Protein AF-A0A2H0ATW9-F1 (afdb_monomer)

Structure (mmCIF, N/CA/C/O backbone):
data_AF-A0A2H0ATW9-F1
#
_entry.id   AF-A0A2H0ATW9-F1
#
loop_
_atom_site.group_PDB
_atom_site.id
_atom_site.type_symbol
_atom_site.label_atom_id
_atom_site.label_alt_id
_atom_site.label_comp_id
_atom_site.label_asym_id
_atom_site.label_entity_id
_atom_site.label_seq_id
_atom_site.pdbx_PDB_ins_code
_atom_site.Cartn_x
_atom_site.Cartn_y
_atom_site.Cartn_z
_atom_site.occupancy
_atom_site.B_iso_or_equiv
_atom_site.auth_seq_id
_atom_site.auth_comp_id
_atom_site.auth_asym_id
_atom_site.auth_atom_id
_atom_site.pdbx_PDB_model_num
ATOM 1 N N . MET A 1 1 ? 31.362 -2.982 -33.821 1.00 58.91 1 MET A N 1
ATOM 2 C CA . MET A 1 1 ? 30.657 -1.750 -33.402 1.00 58.91 1 MET A CA 1
ATOM 3 C C . MET A 1 1 ? 29.138 -1.858 -33.570 1.00 58.91 1 MET A C 1
ATOM 5 O O . MET A 1 1 ? 28.438 -1.319 -32.729 1.00 58.91 1 MET A O 1
ATOM 9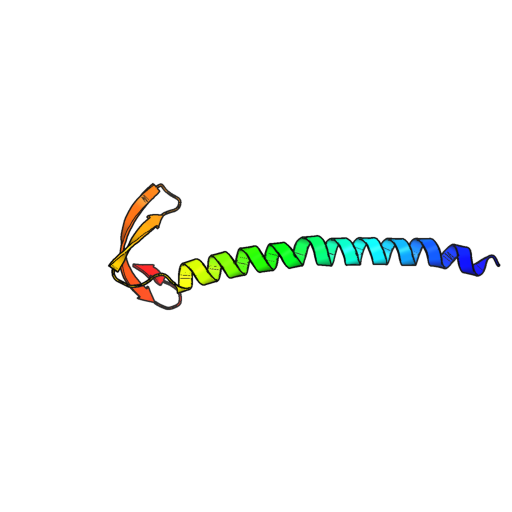 N N . GLU A 1 2 ? 28.611 -2.607 -34.551 1.00 62.25 2 GLU A N 1
ATOM 10 C CA . GLU A 1 2 ? 27.150 -2.764 -34.743 1.00 62.25 2 GLU A CA 1
ATOM 11 C C . GLU A 1 2 ? 26.426 -3.604 -33.669 1.00 62.25 2 GLU A C 1
ATOM 13 O O . GLU A 1 2 ? 25.276 -3.325 -33.349 1.00 62.25 2 GLU A O 1
ATOM 18 N N . GLN A 1 3 ? 27.089 -4.573 -33.021 1.00 59.84 3 GLN A N 1
ATOM 19 C CA . GLN A 1 3 ? 26.448 -5.387 -31.968 1.00 59.84 3 GLN A CA 1
ATOM 20 C C . GLN A 1 3 ? 26.143 -4.618 -30.671 1.00 59.84 3 GLN A 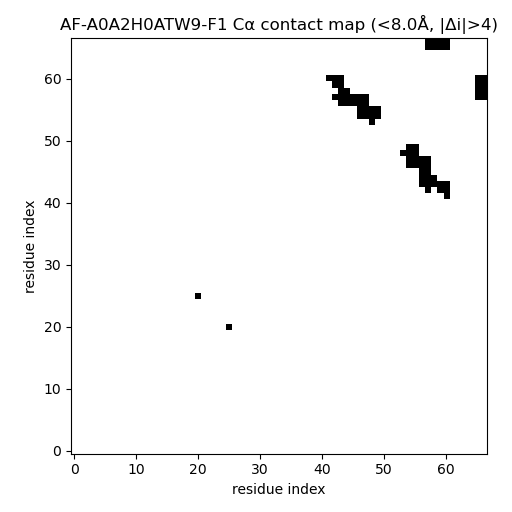C 1
ATOM 22 O O . GLN A 1 3 ? 25.341 -5.080 -29.872 1.00 59.84 3 GLN A O 1
ATOM 27 N N . LEU A 1 4 ? 26.753 -3.449 -30.440 1.00 60.06 4 LEU A N 1
ATOM 28 C CA . LEU A 1 4 ? 26.477 -2.649 -29.239 1.00 60.06 4 LEU A CA 1
ATOM 29 C C . LEU A 1 4 ? 25.159 -1.859 -29.369 1.00 60.06 4 LEU A C 1
ATOM 31 O O . LEU A 1 4 ? 24.544 -1.509 -28.364 1.00 60.06 4 LEU A O 1
ATOM 35 N N . GLN A 1 5 ? 24.694 -1.620 -30.602 1.00 63.03 5 GLN A N 1
ATOM 36 C CA . GLN A 1 5 ? 23.463 -0.875 -30.879 1.00 63.03 5 GLN A CA 1
ATOM 37 C C . GLN A 1 5 ? 22.193 -1.708 -30.641 1.00 63.03 5 GLN A C 1
ATOM 39 O O . GLN A 1 5 ? 21.151 -1.143 -30.319 1.00 63.03 5 GLN A O 1
ATOM 44 N N . SER A 1 6 ? 22.268 -3.040 -30.727 1.00 69.81 6 SER A N 1
ATOM 45 C CA . SER A 1 6 ? 21.116 -3.935 -30.535 1.00 69.81 6 SER A CA 1
ATOM 46 C C . SER A 1 6 ? 20.795 -4.236 -29.064 1.00 69.81 6 SER A C 1
ATOM 48 O O . SER A 1 6 ? 19.655 -4.568 -28.744 1.00 69.81 6 SER A O 1
ATOM 50 N N . ILE A 1 7 ? 21.754 -4.064 -28.147 1.00 80.81 7 ILE A N 1
ATOM 51 C CA . ILE A 1 7 ? 21.572 -4.320 -26.702 1.00 80.81 7 ILE A CA 1
ATOM 52 C C . ILE A 1 7 ? 20.945 -3.113 -25.989 1.00 80.81 7 ILE A C 1
ATOM 54 O O . ILE A 1 7 ? 20.183 -3.274 -25.036 1.00 80.81 7 ILE A O 1
ATOM 58 N N . ALA A 1 8 ? 21.229 -1.900 -26.473 1.00 83.50 8 ALA A N 1
ATOM 59 C CA . ALA A 1 8 ? 20.716 -0.648 -25.920 1.00 83.50 8 ALA A CA 1
ATOM 60 C C . ALA A 1 8 ? 19.174 -0.589 -25.779 1.00 83.50 8 ALA A C 1
ATOM 62 O O . ALA A 1 8 ? 18.709 -0.234 -24.692 1.00 83.50 8 ALA A O 1
ATOM 63 N N . PRO A 1 9 ? 18.354 -0.966 -26.785 1.00 86.31 9 PRO A N 1
ATOM 64 C CA . PRO A 1 9 ? 16.895 -0.926 -26.645 1.00 86.31 9 PRO A CA 1
ATOM 65 C C . PRO A 1 9 ? 16.354 -1.957 -25.644 1.00 86.31 9 PRO A C 1
ATOM 67 O O . PRO A 1 9 ? 15.412 -1.663 -24.910 1.00 86.31 9 PRO A O 1
ATOM 70 N N . ILE A 1 10 ? 16.964 -3.144 -25.563 1.00 88.69 10 ILE A N 1
ATOM 71 C CA . ILE A 1 10 ? 16.568 -4.189 -24.604 1.00 88.69 10 ILE A CA 1
ATOM 72 C C . ILE A 1 10 ? 16.897 -3.739 -23.179 1.00 88.69 10 ILE A C 1
ATOM 74 O O . ILE A 1 10 ? 16.060 -3.852 -22.284 1.00 88.69 10 ILE A O 1
ATOM 78 N N . LEU A 1 11 ? 18.090 -3.174 -22.975 1.00 89.94 11 LEU A N 1
ATOM 79 C CA . LEU A 1 11 ? 18.509 -2.638 -21.683 1.00 89.94 11 LEU A CA 1
ATOM 80 C C . LEU A 1 11 ? 17.566 -1.518 -21.219 1.00 89.94 11 LEU A C 1
ATOM 82 O O . LEU A 1 11 ? 17.143 -1.511 -20.066 1.00 89.94 11 LEU A O 1
ATOM 86 N N . PHE A 1 12 ? 17.191 -0.610 -22.125 1.00 89.38 12 PHE A N 1
ATOM 87 C CA . PHE A 1 12 ? 16.251 0.475 -21.841 1.00 89.38 12 PHE A CA 1
ATOM 88 C C . PHE A 1 12 ? 14.858 -0.045 -21.459 1.00 89.38 12 PHE A C 1
ATOM 90 O O . PHE A 1 12 ? 14.275 0.420 -20.480 1.00 89.38 12 PHE A O 1
ATOM 97 N N . LEU A 1 13 ? 14.349 -1.055 -22.171 1.00 91.31 13 LEU A N 1
ATOM 98 C CA . LEU A 1 13 ? 13.065 -1.685 -21.864 1.00 91.31 13 LEU A CA 1
ATOM 99 C C . LEU A 1 13 ? 13.071 -2.340 -20.474 1.00 91.31 13 LEU A C 1
ATOM 101 O O . LEU A 1 13 ? 12.159 -2.112 -19.678 1.00 91.31 13 LEU A O 1
ATOM 105 N N . VAL A 1 14 ? 14.117 -3.106 -20.152 1.00 94.75 14 VAL A N 1
ATOM 106 C CA . VAL A 1 14 ? 14.286 -3.725 -18.825 1.00 94.75 14 VAL A CA 1
ATOM 107 C C . VAL A 1 14 ? 14.361 -2.659 -17.731 1.00 94.75 14 VAL A C 1
ATOM 109 O O . VAL A 1 14 ? 13.765 -2.831 -16.670 1.00 94.75 14 VAL A O 1
ATOM 112 N N . LEU A 1 15 ? 15.031 -1.535 -17.996 1.00 94.19 15 LEU A N 1
ATOM 113 C CA . LEU A 1 15 ? 15.143 -0.418 -17.059 1.00 94.19 15 LEU A CA 1
ATOM 114 C C . LEU A 1 15 ? 13.774 0.221 -16.781 1.00 94.19 15 LEU A C 1
ATOM 116 O O . LEU A 1 15 ? 13.444 0.456 -15.620 1.00 94.19 15 LEU A O 1
ATOM 120 N N . ILE A 1 16 ? 12.936 0.419 -17.806 1.00 93.44 16 ILE A N 1
ATOM 121 C CA . ILE A 1 16 ? 11.558 0.909 -17.630 1.00 93.44 16 ILE A CA 1
ATOM 122 C C . ILE A 1 16 ? 10.728 -0.070 -16.798 1.00 93.44 16 ILE A C 1
ATOM 124 O O . ILE A 1 16 ? 10.062 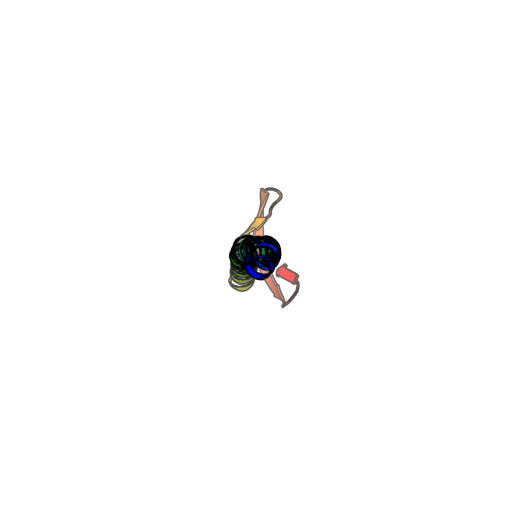0.354 -15.854 1.00 93.44 16 ILE A O 1
ATOM 128 N N . PHE A 1 17 ? 10.774 -1.370 -17.098 1.00 93.38 17 PHE A N 1
ATOM 129 C CA . PHE A 1 17 ? 10.032 -2.367 -16.320 1.00 93.38 17 PHE A CA 1
ATOM 130 C C . PHE A 1 17 ? 10.509 -2.440 -14.868 1.00 93.38 17 PHE A C 1
ATOM 132 O O . PHE A 1 17 ? 9.685 -2.497 -13.956 1.00 93.38 17 PHE A O 1
ATOM 139 N N . ALA A 1 18 ? 11.820 -2.377 -14.636 1.00 93.56 18 ALA A N 1
ATOM 140 C CA . ALA A 1 18 ? 12.391 -2.330 -13.296 1.00 93.56 18 ALA A CA 1
ATOM 141 C C . ALA A 1 18 ? 11.957 -1.062 -12.542 1.00 93.56 18 ALA A C 1
ATOM 143 O O . ALA A 1 18 ? 11.576 -1.139 -11.370 1.00 93.56 18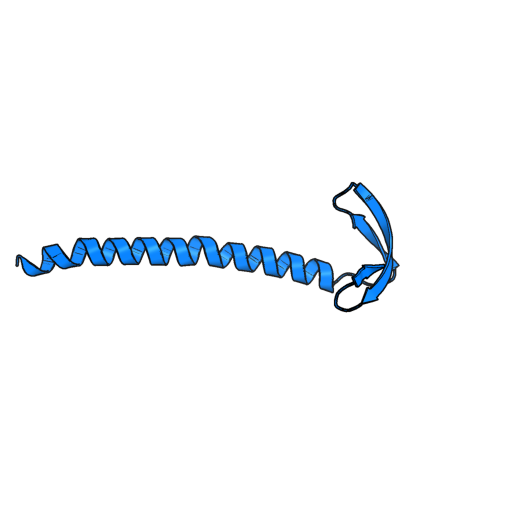 ALA A O 1
ATOM 144 N N . ALA A 1 19 ? 11.950 0.090 -13.218 1.00 92.38 19 ALA A N 1
ATOM 145 C CA . ALA A 1 19 ? 11.467 1.344 -12.656 1.00 92.38 19 ALA A CA 1
ATOM 146 C C . ALA A 1 19 ? 9.973 1.258 -12.322 1.00 92.38 19 ALA A C 1
ATOM 148 O O . ALA A 1 19 ? 9.597 1.533 -11.188 1.00 92.38 19 ALA A O 1
ATOM 149 N N . MET A 1 20 ? 9.122 0.803 -13.244 1.00 90.62 20 MET A N 1
ATOM 150 C CA . MET A 1 20 ? 7.690 0.610 -12.989 1.00 90.62 20 MET A CA 1
ATOM 151 C C . MET A 1 20 ? 7.426 -0.360 -11.834 1.00 90.62 20 MET A C 1
ATOM 153 O O . MET A 1 20 ? 6.605 -0.061 -10.967 1.00 90.62 20 MET A O 1
ATOM 157 N N . TYR A 1 21 ? 8.136 -1.491 -11.786 1.00 87.56 21 TYR A N 1
ATOM 158 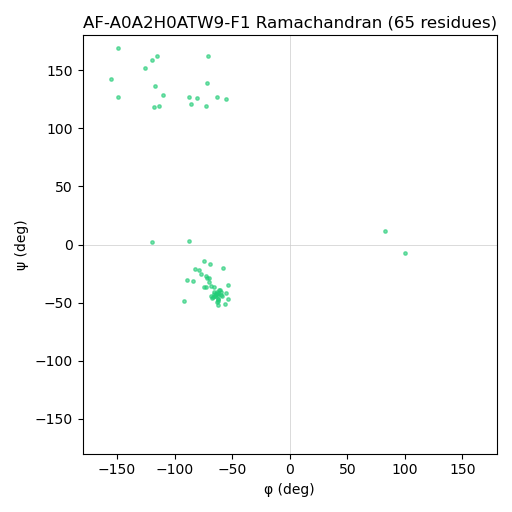C CA . TYR A 1 21 ? 8.049 -2.454 -10.689 1.00 87.56 21 TYR A CA 1
ATOM 159 C C . TYR A 1 21 ? 8.360 -1.763 -9.357 1.00 87.56 21 TYR A C 1
ATOM 161 O O . TYR A 1 21 ? 7.560 -1.818 -8.425 1.00 87.56 21 TYR A O 1
ATOM 169 N N . PHE A 1 22 ? 9.477 -1.039 -9.274 1.00 91.25 22 PHE A N 1
ATOM 170 C CA . PHE A 1 22 ? 9.883 -0.374 -8.040 1.00 91.25 22 PHE A CA 1
ATOM 171 C C . PHE A 1 22 ? 8.939 0.770 -7.644 1.00 91.25 22 PHE A C 1
ATOM 173 O O . PHE A 1 22 ? 8.531 0.854 -6.485 1.00 91.25 22 PHE A O 1
ATOM 180 N N . PHE A 1 23 ? 8.561 1.626 -8.593 1.00 88.69 23 PHE A N 1
ATOM 181 C CA . PHE A 1 23 ? 7.713 2.789 -8.348 1.00 88.69 23 PHE A CA 1
ATOM 182 C C . PHE A 1 23 ? 6.256 2.438 -8.079 1.00 88.69 23 PHE A C 1
ATOM 184 O O . PHE A 1 23 ? 5.610 3.205 -7.382 1.00 88.69 23 PHE A O 1
ATOM 191 N N . MET A 1 24 ? 5.719 1.324 -8.581 1.00 87.00 24 MET A N 1
ATOM 192 C CA . MET A 1 24 ? 4.334 0.934 -8.299 1.00 87.00 24 MET A CA 1
ATOM 193 C C . MET A 1 24 ? 4.240 0.020 -7.075 1.00 87.00 24 MET A C 1
ATOM 195 O O . MET A 1 24 ? 3.472 0.291 -6.152 1.00 87.00 24 MET A O 1
ATOM 199 N N . ILE A 1 25 ? 5.060 -1.031 -7.006 1.00 87.81 25 ILE A N 1
ATOM 200 C CA . ILE A 1 25 ? 4.913 -2.071 -5.977 1.00 87.81 25 ILE A CA 1
ATOM 201 C C . ILE A 1 25 ? 5.388 -1.581 -4.612 1.00 87.81 25 ILE A C 1
ATOM 203 O O . ILE A 1 25 ? 4.763 -1.903 -3.603 1.00 87.81 25 ILE A O 1
ATOM 207 N N . LYS A 1 26 ? 6.452 -0.771 -4.541 1.00 83.75 26 LYS A N 1
ATOM 208 C CA . LYS A 1 26 ? 6.933 -0.233 -3.260 1.00 83.75 26 LYS A CA 1
ATOM 209 C C . LYS A 1 26 ? 5.891 0.656 -2.560 1.00 83.75 26 LYS A C 1
ATOM 211 O O . LYS A 1 26 ? 5.605 0.384 -1.392 1.00 83.75 26 LYS A O 1
ATOM 216 N N . PRO A 1 27 ? 5.291 1.680 -3.202 1.00 82.00 27 PRO A N 1
ATOM 217 C CA . PRO A 1 27 ? 4.258 2.473 -2.542 1.00 82.00 27 PRO A CA 1
ATOM 218 C C . PRO A 1 27 ? 2.963 1.690 -2.333 1.00 82.00 27 PRO A C 1
ATOM 220 O O . PRO A 1 27 ? 2.302 1.908 -1.321 1.00 82.00 27 PRO A O 1
ATOM 223 N N . GLN A 1 28 ? 2.611 0.757 -3.225 1.00 83.06 28 GLN A N 1
ATOM 224 C CA . GLN A 1 28 ? 1.417 -0.068 -3.040 1.00 83.06 28 GLN A CA 1
ATOM 225 C C . GLN A 1 28 ? 1.539 -0.970 -1.805 1.00 83.06 28 GLN A C 1
ATOM 227 O O . GLN A 1 28 ? 0.623 -1.005 -0.987 1.00 83.06 28 GLN A O 1
ATOM 232 N N . ARG A 1 29 ? 2.696 -1.616 -1.607 1.00 82.19 29 ARG A N 1
ATOM 233 C CA . ARG A 1 29 ? 2.985 -2.400 -0.395 1.00 82.19 29 ARG A CA 1
ATOM 234 C C . ARG A 1 29 ? 2.964 -1.541 0.866 1.00 82.19 29 ARG A C 1
ATOM 236 O O . ARG A 1 29 ? 2.448 -1.990 1.881 1.00 82.19 29 ARG A O 1
ATOM 243 N N . LYS A 1 30 ? 3.483 -0.308 0.802 1.00 82.25 30 LYS A N 1
ATOM 244 C CA . LYS A 1 30 ? 3.460 0.621 1.941 1.00 82.25 30 LYS A CA 1
ATOM 245 C C . LYS A 1 30 ? 2.026 0.969 2.359 1.00 82.25 30 LYS A C 1
ATOM 247 O O . LYS A 1 30 ? 1.697 0.811 3.526 1.00 82.25 30 LYS A O 1
ATOM 252 N N . ARG A 1 31 ? 1.160 1.331 1.405 1.00 84.00 31 ARG A N 1
ATOM 253 C CA . ARG A 1 31 ? -0.257 1.643 1.678 1.00 84.00 31 ARG A CA 1
ATOM 254 C C . ARG A 1 31 ? -1.028 0.448 2.240 1.00 84.00 31 ARG A C 1
ATOM 256 O O . ARG A 1 31 ? -1.812 0.615 3.164 1.00 84.00 31 ARG A O 1
ATOM 263 N N . GLN A 1 32 ? -0.797 -0.753 1.703 1.00 83.88 32 GLN A N 1
ATOM 264 C CA . GLN A 1 32 ? -1.442 -1.969 2.214 1.00 83.88 32 GLN A CA 1
ATOM 265 C C . GLN A 1 32 ? -0.990 -2.298 3.639 1.00 83.88 32 GLN A C 1
ATOM 267 O O . GLN A 1 32 ? -1.819 -2.658 4.468 1.00 83.88 32 GLN A O 1
ATOM 272 N N . LYS A 1 33 ? 0.304 -2.135 3.938 1.00 82.56 33 LYS A N 1
ATOM 273 C CA . LYS A 1 33 ? 0.839 -2.355 5.284 1.00 82.56 33 LYS A CA 1
ATOM 274 C C . LYS A 1 33 ? 0.273 -1.352 6.287 1.00 82.56 33 LYS A C 1
ATOM 276 O O . LYS A 1 33 ? -0.173 -1.768 7.342 1.00 82.56 33 LYS A O 1
ATOM 281 N N . GLU A 1 34 ? 0.213 -0.070 5.929 1.00 84.25 34 GLU A N 1
ATOM 282 C CA . GLU A 1 34 ? -0.381 0.978 6.774 1.00 84.25 34 GLU A CA 1
ATOM 283 C C . GLU A 1 34 ? -1.863 0.701 7.074 1.00 84.25 34 GLU A C 1
ATOM 285 O O . GLU A 1 34 ? -2.302 0.850 8.210 1.00 84.25 34 GLU A O 1
ATOM 290 N N . GLN A 1 35 ? -2.635 0.235 6.085 1.00 81.12 35 GLN A N 1
ATOM 291 C CA . GLN A 1 35 ? -4.027 -0.175 6.307 1.00 81.12 35 GLN A CA 1
ATOM 292 C C . GLN A 1 35 ? -4.138 -1.399 7.223 1.00 81.12 35 GLN A C 1
ATOM 294 O O . GLN A 1 35 ? -4.996 -1.427 8.099 1.00 81.12 35 GLN A O 1
ATOM 299 N N . GLN A 1 36 ? -3.275 -2.401 7.040 1.00 81.81 36 GLN A N 1
ATOM 300 C CA . GLN A 1 36 ? -3.248 -3.584 7.904 1.00 81.81 36 GLN A CA 1
ATOM 301 C C . GLN A 1 36 ? -2.821 -3.251 9.338 1.00 81.81 36 GLN A C 1
ATOM 303 O O . GLN A 1 36 ? -3.352 -3.845 10.271 1.00 81.81 36 GLN A O 1
ATOM 308 N N . GLU A 1 37 ? -1.881 -2.323 9.522 1.00 83.44 37 GLU A N 1
ATOM 309 C CA . GLU A 1 37 ? -1.441 -1.850 10.840 1.00 83.44 37 GLU A CA 1
ATOM 310 C C . GLU A 1 37 ? -2.565 -1.086 11.546 1.00 83.44 37 GLU A C 1
ATOM 312 O O . GLU A 1 37 ? -2.873 -1.403 12.689 1.00 83.44 37 GLU A O 1
ATOM 317 N N . LEU A 1 38 ? -3.257 -0.182 10.842 1.00 79.12 38 LEU A N 1
ATOM 318 C CA . LEU A 1 38 ? -4.426 0.532 11.371 1.00 79.12 38 LEU A CA 1
ATOM 319 C C . LEU A 1 38 ? -5.518 -0.413 11.876 1.00 79.12 38 LEU A C 1
ATOM 321 O O . LEU A 1 38 ? -6.102 -0.156 12.921 1.00 79.12 38 LEU A O 1
ATOM 325 N N . VAL A 1 39 ? -5.792 -1.502 11.151 1.00 79.00 39 VAL A N 1
ATOM 326 C CA . VAL A 1 39 ? -6.794 -2.502 11.558 1.00 79.00 39 VAL A CA 1
ATOM 327 C C . VAL A 1 39 ? -6.305 -3.344 12.741 1.00 79.00 39 VAL A C 1
ATOM 329 O O . VAL A 1 39 ? -7.101 -3.673 13.614 1.00 79.00 39 VAL A O 1
ATOM 332 N N . GLN A 1 40 ? -5.011 -3.671 12.806 1.00 74.75 40 GLN A N 1
ATOM 333 C CA . GLN A 1 40 ? -4.422 -4.417 13.928 1.00 74.75 40 GLN A CA 1
ATOM 334 C C . GLN A 1 40 ? -4.308 -3.592 15.214 1.00 74.75 40 GLN A C 1
ATOM 336 O O . GLN A 1 40 ? -4.330 -4.158 16.307 1.00 74.75 40 GLN A O 1
ATOM 341 N N . GLU A 1 41 ? -4.167 -2.272 15.105 1.00 79.62 41 GLU A N 1
ATOM 342 C CA . GLU A 1 41 ? -4.129 -1.381 16.264 1.00 79.62 41 GLU A CA 1
ATOM 343 C C . GLU A 1 41 ? -5.502 -1.176 16.911 1.00 79.62 41 GLU A C 1
ATOM 345 O O . GLU A 1 41 ? -5.549 -0.725 18.056 1.00 79.62 41 GLU A O 1
ATOM 350 N N . LEU A 1 42 ? -6.593 -1.550 16.232 1.00 81.06 42 LEU A N 1
ATOM 351 C CA . LEU A 1 42 ? -7.942 -1.479 16.785 1.00 81.06 42 LEU A CA 1
ATOM 352 C C . LEU A 1 42 ? -8.084 -2.395 18.001 1.00 81.06 42 LEU A C 1
ATOM 354 O O . LEU A 1 42 ? -7.822 -3.599 17.948 1.00 81.06 42 LEU A O 1
ATOM 358 N N . ARG A 1 43 ? -8.554 -1.825 19.108 1.00 77.38 43 ARG A N 1
ATOM 359 C CA . ARG A 1 43 ? -8.800 -2.530 20.366 1.00 77.38 43 ARG A CA 1
ATOM 360 C C . ARG A 1 43 ? -10.263 -2.438 20.761 1.00 77.38 43 ARG A C 1
ATOM 362 O O . ARG A 1 43 ? -11.003 -1.532 20.379 1.00 77.38 43 ARG A O 1
ATOM 369 N N . ARG A 1 44 ? -10.672 -3.387 21.604 1.00 79.94 44 ARG A N 1
ATOM 370 C CA . ARG A 1 44 ? -11.969 -3.338 22.278 1.00 79.94 44 ARG A CA 1
ATOM 371 C C . ARG A 1 44 ? -12.083 -2.016 23.048 1.00 79.94 44 ARG A C 1
ATOM 373 O O . ARG A 1 44 ? -11.234 -1.713 23.883 1.00 79.94 44 ARG A O 1
ATOM 380 N N . GLY A 1 45 ? -13.143 -1.262 22.782 1.00 80.19 45 GLY A N 1
ATOM 381 C CA . GLY A 1 45 ? -13.418 0.037 23.385 1.00 80.19 45 GLY A CA 1
ATOM 382 C C . GLY A 1 45 ? -13.061 1.242 22.511 1.00 80.19 45 GLY A C 1
ATOM 383 O O . GLY A 1 45 ? -13.454 2.355 22.875 1.00 80.19 45 GLY A O 1
ATOM 384 N N . ASP A 1 46 ? -12.400 1.053 21.366 1.00 84.12 46 ASP A N 1
ATOM 385 C CA . ASP A 1 46 ? -12.064 2.155 20.464 1.00 84.12 46 ASP A CA 1
ATOM 386 C C . ASP A 1 46 ? -13.300 2.687 19.739 1.00 84.12 46 ASP A C 1
ATOM 388 O O . ASP A 1 46 ? -14.166 1.931 19.291 1.00 84.12 46 ASP A O 1
ATOM 392 N N . LYS A 1 47 ? -13.376 4.016 19.618 1.00 85.25 47 LYS A N 1
ATOM 393 C CA . LYS A 1 47 ? -14.405 4.698 18.830 1.00 85.25 47 LYS A CA 1
ATOM 394 C C . LYS A 1 47 ? -13.940 4.784 17.387 1.00 85.25 47 LYS A C 1
ATOM 396 O O . LYS A 1 47 ? -12.916 5.402 17.106 1.00 85.25 47 LYS A O 1
ATOM 401 N N . VAL A 1 48 ? -14.716 4.210 16.482 1.00 86.19 48 VAL A N 1
ATOM 402 C CA . VAL A 1 48 ? -14.375 4.122 15.065 1.00 86.19 48 VAL A CA 1
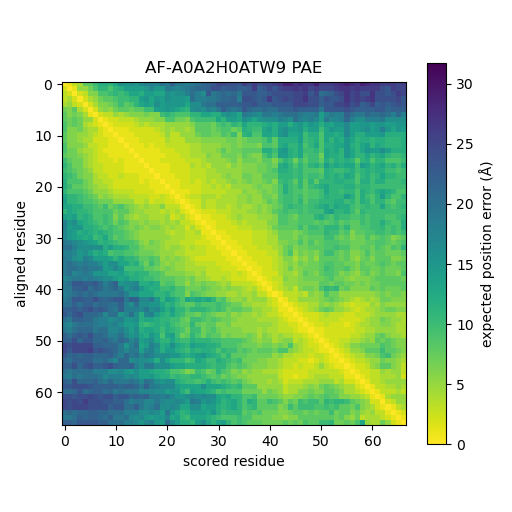ATOM 403 C C . VAL A 1 48 ? -15.478 4.702 14.198 1.00 86.19 48 VAL A C 1
ATOM 405 O O . VAL A 1 48 ? -16.658 4.700 14.556 1.00 86.19 48 VAL A O 1
ATOM 408 N N . VAL A 1 49 ? -15.069 5.206 13.038 1.00 86.69 49 VAL A N 1
ATOM 409 C CA . VAL A 1 49 ? -15.976 5.641 11.982 1.00 86.69 49 VAL A CA 1
ATOM 410 C C . VAL A 1 49 ? -15.782 4.703 10.809 1.00 86.69 49 VAL A C 1
ATOM 412 O O . VAL A 1 49 ? -14.682 4.576 10.272 1.00 86.69 49 VAL A O 1
ATOM 415 N N . THR A 1 50 ? -16.851 4.015 10.435 1.00 86.25 50 THR A N 1
ATOM 416 C CA . THR A 1 50 ? -16.833 3.126 9.271 1.00 86.25 50 THR A CA 1
ATOM 417 C C . THR A 1 50 ? -16.761 3.940 7.980 1.00 86.25 50 THR A C 1
ATOM 419 O O . THR A 1 50 ? -17.115 5.119 7.944 1.00 86.25 50 THR A O 1
ATOM 422 N N . SER A 1 51 ? -16.376 3.303 6.875 1.00 83.75 51 SER A N 1
ATOM 423 C CA . SER A 1 51 ? -16.329 3.943 5.550 1.00 83.75 51 SER A CA 1
ATOM 424 C C . SER A 1 51 ? -17.681 4.514 5.092 1.00 83.75 51 SER A C 1
ATOM 426 O O . SER A 1 51 ? -17.711 5.383 4.228 1.00 83.75 51 SER A O 1
ATOM 428 N N . GLY A 1 52 ? -18.791 4.044 5.673 1.00 84.75 52 GLY A N 1
ATOM 429 C CA . GLY A 1 52 ? -20.143 4.559 5.441 1.00 84.75 52 GLY A CA 1
ATOM 430 C C . GLY A 1 52 ? -20.553 5.728 6.347 1.00 84.75 52 GLY A C 1
ATOM 431 O O . GLY A 1 52 ? -21.696 6.164 6.273 1.00 84.75 52 GLY A O 1
ATOM 432 N N . GLY A 1 53 ? -19.663 6.223 7.215 1.00 88.75 53 GLY A N 1
ATOM 433 C CA . GLY A 1 53 ? -19.939 7.335 8.134 1.00 88.75 53 GLY A CA 1
ATOM 434 C C . GLY A 1 53 ? -20.656 6.937 9.427 1.00 88.75 53 GLY A C 1
ATOM 435 O O . GLY A 1 53 ? -21.118 7.807 10.162 1.00 88.75 53 GLY A O 1
ATOM 436 N N . ILE A 1 54 ? -20.761 5.639 9.726 1.00 88.44 54 ILE A N 1
ATOM 437 C CA . ILE A 1 54 ? -21.376 5.156 10.970 1.00 88.44 54 ILE A CA 1
ATOM 438 C C . ILE A 1 54 ? -20.356 5.267 12.101 1.00 88.44 54 ILE A C 1
ATOM 440 O O . ILE A 1 54 ? -19.257 4.720 11.988 1.00 88.44 54 ILE A O 1
ATOM 444 N N . TYR A 1 55 ? -20.748 5.941 13.180 1.00 88.50 55 TYR A N 1
ATOM 445 C CA . TYR A 1 55 ? -19.989 6.048 14.422 1.00 88.50 55 TYR A CA 1
ATOM 446 C C . TYR A 1 55 ? -20.338 4.871 15.334 1.00 88.50 55 TYR A C 1
ATOM 448 O O . TYR A 1 55 ? -21.513 4.645 15.624 1.00 88.50 55 TYR A O 1
ATOM 456 N N . GLY A 1 56 ? -19.328 4.143 15.801 1.00 85.69 56 GLY A N 1
ATOM 457 C CA . GLY A 1 56 ? -19.506 2.993 16.685 1.00 85.69 56 GLY A CA 1
ATOM 458 C C . GLY A 1 56 ? -18.330 2.809 17.636 1.00 85.69 56 GLY A C 1
ATOM 459 O O . GLY A 1 56 ? -17.295 3.464 17.502 1.00 85.69 56 GLY A O 1
ATOM 460 N N . GLN A 1 57 ? -18.505 1.928 18.615 1.00 86.31 57 GLN A N 1
ATOM 461 C CA . GLN A 1 57 ? -17.450 1.493 19.522 1.00 86.31 57 GLN A CA 1
ATOM 462 C C . GLN A 1 57 ? -17.224 -0.002 19.321 1.00 86.31 57 GLN A C 1
ATOM 464 O O . GLN A 1 57 ? -18.194 -0.746 19.234 1.00 86.31 57 GLN A O 1
ATOM 469 N N . ILE A 1 58 ? -15.964 -0.426 19.261 1.00 86.00 58 ILE A N 1
ATOM 470 C CA . ILE A 1 58 ? -15.614 -1.836 19.079 1.00 86.00 58 ILE A CA 1
ATOM 471 C C . ILE A 1 58 ? -15.909 -2.610 20.368 1.00 86.00 58 ILE A C 1
ATOM 473 O O . ILE A 1 58 ? -15.304 -2.341 21.410 1.00 86.00 58 ILE A O 1
ATOM 477 N N . GLU A 1 59 ? -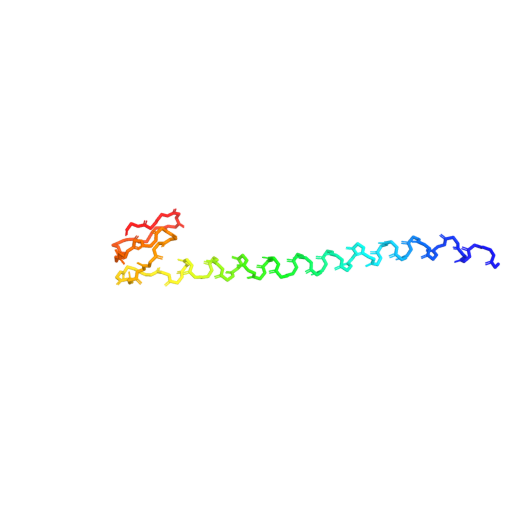16.797 -3.594 20.303 1.00 82.88 59 GLU A N 1
ATOM 478 C CA . GLU A 1 59 ? -17.123 -4.496 21.405 1.00 82.88 59 GLU A CA 1
ATOM 479 C C . GLU A 1 59 ? -16.211 -5.728 21.421 1.00 82.88 59 GLU A C 1
ATOM 481 O O . GLU A 1 59 ? -15.913 -6.245 22.496 1.00 82.88 59 GLU A O 1
ATOM 486 N N . ASN A 1 60 ? -15.716 -6.206 20.278 1.00 77.81 60 ASN A N 1
ATOM 487 C CA . ASN A 1 60 ? -14.778 -7.324 20.217 1.00 77.81 60 ASN A CA 1
ATOM 488 C C . ASN A 1 60 ? -13.908 -7.310 18.950 1.00 77.81 60 ASN A C 1
ATOM 490 O O . ASN A 1 60 ? -14.383 -7.016 17.861 1.00 77.81 60 ASN A O 1
ATOM 494 N N . VAL A 1 61 ? -12.638 -7.702 19.082 1.00 79.69 61 VAL A N 1
ATOM 495 C CA . VAL A 1 61 ? -11.700 -7.845 17.957 1.00 79.69 61 VAL A CA 1
ATOM 496 C C . VAL A 1 61 ? -11.263 -9.303 17.878 1.00 79.69 61 VAL A C 1
ATOM 498 O O . VAL A 1 61 ? -10.668 -9.832 18.816 1.00 79.69 61 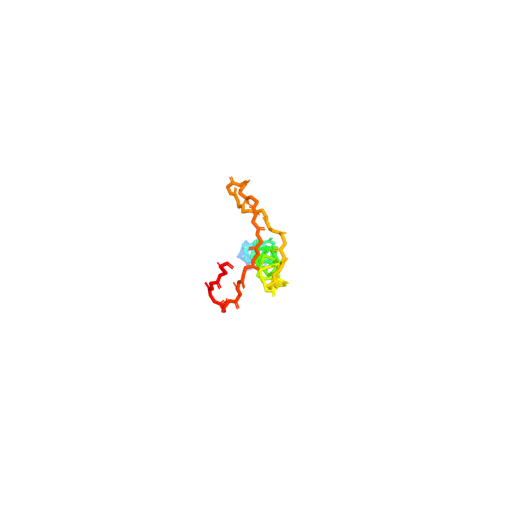VAL A O 1
ATOM 501 N N . SER A 1 62 ? -11.570 -9.954 16.762 1.00 76.81 62 SER A N 1
ATOM 502 C CA . SER A 1 62 ? -11.080 -11.280 16.386 1.00 76.81 62 SER A CA 1
ATOM 503 C C . SER A 1 62 ? -10.220 -11.169 15.124 1.00 76.81 62 SER A C 1
ATOM 505 O O . SER A 1 62 ? -10.301 -10.167 14.418 1.00 76.81 62 SER A O 1
ATOM 507 N N . GLN A 1 63 ? -9.394 -12.181 14.835 1.00 70.69 63 GLN A N 1
ATOM 508 C CA . GLN A 1 63 ? -8.346 -12.100 13.798 1.00 70.69 63 GLN A CA 1
ATOM 509 C C . GLN A 1 63 ? -8.867 -11.660 12.420 1.00 70.69 63 GLN A C 1
ATOM 511 O O . GLN A 1 63 ? -8.189 -10.896 11.741 1.00 70.69 63 GLN A O 1
ATOM 516 N N . ASP A 1 64 ? -10.092 -12.060 12.070 1.00 75.31 64 ASP A N 1
ATOM 517 C CA . ASP A 1 64 ? -10.725 -11.729 10.788 1.00 75.31 64 ASP A CA 1
ATOM 518 C C . ASP A 1 64 ? -12.036 -10.935 10.942 1.00 75.31 64 ASP A C 1
ATOM 520 O O . ASP A 1 64 ? -12.743 -10.690 9.964 1.00 75.31 64 ASP A O 1
ATOM 524 N N . THR A 1 65 ? -12.446 -10.581 12.165 1.00 72.31 65 THR A N 1
ATOM 525 C CA . THR A 1 65 ? -13.773 -9.986 12.411 1.00 72.31 65 THR A CA 1
ATOM 526 C C . THR A 1 65 ? -13.752 -9.029 13.597 1.00 72.31 65 THR A C 1
ATOM 528 O O . THR A 1 65 ? -13.363 -9.409 14.699 1.00 72.31 65 THR A O 1
ATOM 531 N N . VAL A 1 66 ? -14.226 -7.801 13.376 1.00 75.94 66 VAL A N 1
ATOM 532 C CA . VAL A 1 66 ? -14.428 -6.770 14.405 1.00 75.94 66 VAL A CA 1
ATOM 533 C C . VAL A 1 66 ? -15.933 -6.575 14.596 1.00 75.94 66 VAL A C 1
ATOM 535 O O . VAL A 1 66 ? -16.643 -6.397 13.605 1.00 75.94 66 VAL A O 1
ATOM 538 N N . VAL A 1 67 ? -16.405 -6.641 15.843 1.00 75.88 67 VAL A N 1
ATOM 539 C CA . VAL A 1 67 ? -17.810 -6.444 16.251 1.00 75.88 67 VAL A CA 1
ATOM 540 C C . VAL A 1 67 ? -17.899 -5.235 17.160 1.00 75.88 67 VAL A C 1
ATOM 542 O O . VAL A 1 67 ? -17.049 -5.141 18.073 1.00 75.88 67 VAL A O 1
#

Radius of gyration: 22.92 Å; Cα contacts (8 Å, |Δi|>4): 36; chains: 1; bounding box: 52×19×58 Å

Solvent-accessible surface area (backbone atoms only — not comparable to full-atom values): 4010 Å² total; per-residue (Å²): 122,72,76,65,65,67,50,51,63,56,52,50,51,52,48,50,52,51,48,51,49,51,68,49,50,54,57,50,51,51,54,53,48,54,54,52,49,58,61,67,68,58,48,64,67,42,78,46,70,47,99,86,69,50,78,49,63,31,74,39,73,51,100,90,48,77,71

Sequence (67 aa):
MEQLQSIAPILFLVLIFAAMYFFMIKPQRKRQKEQQELVQELRRGDKVVTSGGIYGQIENVSQDTVV

Fold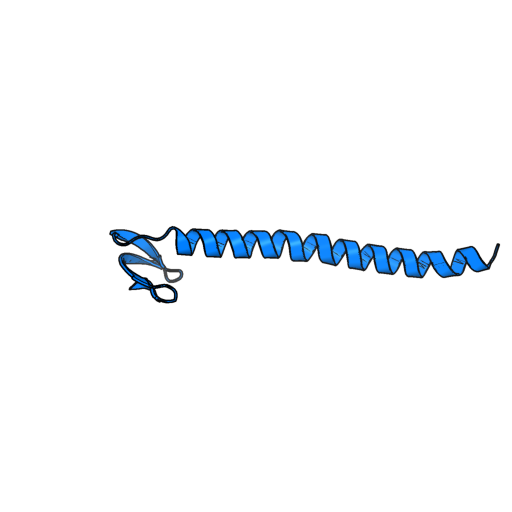seek 3Di:
DVVVVVVVVVVVVVVVVVVCCCVPVVVVVVVVVVVVVVLVPQDQQDWDQDPVRDTDGFNDDDPPDTD

Nearest PDB structures (foldseek):
  7pua-assembly1_Fh  TM=2.588E-01  e=5.584E+00  Trypanosoma brucei brucei
  1f02-assembly1_T  TM=2.584E-01  e=4.853E+00  Escherichia coli
  7m2x-assembly1_D  TM=3.349E-01  e=7.930E+00  Saccharomyces cerevisiae S288C

pLDDT: mean 82.27, std 8.25, range [58.91, 94.75]

Mean predicted aligned error: 9.7 Å

Secondary structure (DSSP, 8-state):
-THHHHHHHHHHHHHHHHHHHHHHHHHHHHHHHHHHHHHHT--TT-EEE-TTS-EEE-S-EETTEE-